Protein AF-A0A527ICE9-F1 (afdb_monomer)

Foldseek 3Di:
DVVVVVVVVVVVVVVVVVVVLVVVCVVCVVVPADPLLVLLVVVCVVPPPDDLVVSCVVSVHDSVVSVVSVVD

Mean predicted aligned error: 4.77 Å

Nearest PDB structures (foldseek):
  3e6m-assembly3_E  TM=7.647E-01  e=5.434E-02  Ruegeria pomeroyi
  3e6m-assembly1_B  TM=7.917E-01  e=6.231E-02  Ruegeria pomeroyi
  2nyx-assembly2_D  TM=7.398E-01  e=4.426E-02  Mycobacterium tuberculosis H37Rv
  3e6m-assembly1_A  TM=7.705E-01  e=7.651E-02  Ruegeria pomeroyi
  5x80-assembly2_D  TM=6.723E-01  e=5.819E-02  Mycobacterium tuberculosis H37Rv

Solvent-accessible surface area (backbone atoms only — not comparable to full-atom values): 4279 Å² total; per-residue (Å²): 125,72,60,62,59,53,54,53,48,53,52,51,53,53,50,51,53,53,52,51,50,54,55,47,49,68,71,41,61,87,70,80,61,52,78,63,41,52,53,50,50,58,48,44,76,74,39,74,90,62,53,57,64,57,51,10,63,77,68,74,46,59,52,73,53,44,56,60,51,71,79,104

Rad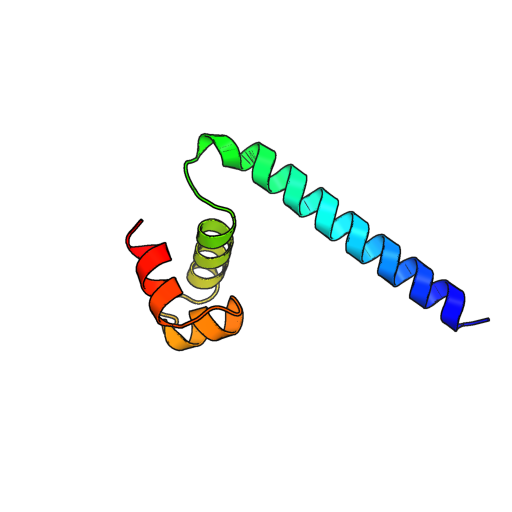ius of gyration: 15.94 Å; Cα contacts (8 Å, |Δi|>4): 28; chains: 1; bounding box: 40×22×41 Å

Sequence (72 aa):
MVSDGIDRLGFLIHDVQRLMRKRFEARASGLGLSSAQWRLLVRVAKEDGVAQARLAELLEIEPISVSRLVDR

Structure (mmCIF, N/CA/C/O backbone):
data_AF-A0A527ICE9-F1
#
_entry.id   AF-A0A527ICE9-F1
#
loop_
_atom_site.group_PDB
_atom_site.id
_atom_site.type_symbol
_atom_site.label_atom_id
_atom_site.label_alt_id
_atom_site.label_comp_id
_atom_site.labe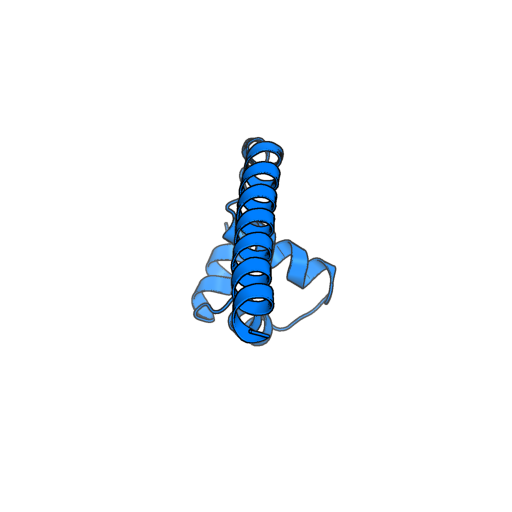l_asym_id
_atom_site.label_entity_id
_atom_site.label_seq_id
_atom_site.pdbx_PDB_ins_code
_atom_site.Cartn_x
_atom_site.Cartn_y
_atom_site.Cartn_z
_atom_site.occupancy
_atom_site.B_iso_or_equiv
_atom_site.auth_seq_id
_atom_site.auth_comp_id
_atom_site.auth_asym_id
_atom_site.auth_atom_id
_atom_site.pdbx_PDB_model_num
ATOM 1 N N . MET A 1 1 ? 25.356 3.252 -26.297 1.00 60.25 1 MET A N 1
ATOM 2 C CA . MET A 1 1 ? 24.201 3.016 -27.195 1.00 60.25 1 MET A CA 1
ATOM 3 C C . MET A 1 1 ? 23.153 2.061 -26.614 1.00 60.25 1 MET A C 1
ATOM 5 O O . MET A 1 1 ? 21.989 2.285 -26.888 1.00 60.25 1 MET A O 1
ATOM 9 N N . VAL A 1 2 ? 23.498 1.059 -25.787 1.00 62.03 2 VAL A N 1
ATOM 10 C CA . VAL A 1 2 ? 22.495 0.182 -25.124 1.00 62.03 2 VAL A CA 1
ATOM 11 C C . VAL A 1 2 ? 21.784 0.858 -23.932 1.00 62.03 2 VAL A C 1
ATOM 13 O O . VAL A 1 2 ? 20.605 0.604 -23.715 1.00 62.03 2 VAL A O 1
ATOM 16 N N . SER A 1 3 ? 22.466 1.754 -23.202 1.00 70.81 3 SER A N 1
ATOM 17 C CA . SER A 1 3 ? 21.899 2.451 -22.025 1.00 70.81 3 SER A CA 1
ATOM 18 C C . SER A 1 3 ? 20.661 3.289 -22.353 1.00 70.81 3 SER A C 1
ATOM 20 O O . SER A 1 3 ? 19.652 3.163 -21.677 1.00 70.81 3 SER A O 1
ATOM 22 N N . ASP A 1 4 ? 20.694 4.051 -23.451 1.00 80.31 4 ASP A N 1
ATOM 23 C CA . ASP A 1 4 ? 19.632 5.002 -23.819 1.00 80.31 4 ASP A CA 1
ATOM 24 C C . ASP A 1 4 ? 18.255 4.330 -24.004 1.00 80.31 4 ASP A C 1
ATOM 26 O O . ASP A 1 4 ? 17.218 4.848 -23.590 1.00 80.31 4 ASP A O 1
ATOM 30 N N . GLY A 1 5 ? 18.239 3.110 -24.553 1.00 86.00 5 GLY A N 1
ATOM 31 C CA . GLY A 1 5 ? 17.013 2.320 -24.679 1.00 86.00 5 GLY A CA 1
ATOM 32 C C . GLY A 1 5 ? 16.460 1.834 -23.334 1.00 86.00 5 GLY A C 1
ATOM 33 O O . GLY A 1 5 ? 15.243 1.831 -23.140 1.00 86.00 5 GLY A O 1
ATOM 34 N N . ILE A 1 6 ? 17.339 1.450 -22.402 1.00 91.56 6 ILE A N 1
ATOM 35 C CA . ILE A 1 6 ? 16.966 0.997 -21.051 1.00 91.56 6 ILE A CA 1
ATOM 36 C C . ILE A 1 6 ? 16.469 2.180 -20.216 1.00 91.56 6 ILE A C 1
ATOM 38 O O . ILE A 1 6 ? 15.437 2.066 -19.556 1.00 91.56 6 ILE A O 1
ATOM 42 N N . ASP A 1 7 ? 17.141 3.326 -20.308 1.00 91.19 7 ASP A N 1
ATOM 43 C CA . ASP A 1 7 ? 16.758 4.555 -19.614 1.00 91.19 7 ASP A CA 1
ATOM 44 C C . ASP A 1 7 ? 15.366 5.010 -20.075 1.00 91.19 7 ASP A C 1
ATOM 46 O O . ASP A 1 7 ? 14.460 5.216 -19.260 1.00 91.19 7 ASP A O 1
ATOM 50 N N . ARG A 1 8 ? 15.131 5.043 -21.396 1.00 94.12 8 ARG A N 1
ATOM 51 C CA . ARG A 1 8 ? 13.812 5.345 -21.973 1.00 94.12 8 ARG A CA 1
ATOM 52 C C . ARG A 1 8 ? 12.734 4.356 -21.526 1.00 94.12 8 ARG A C 1
ATOM 54 O O . ARG A 1 8 ? 11.614 4.775 -21.231 1.00 94.12 8 ARG A O 1
ATOM 61 N N . LEU A 1 9 ? 13.045 3.061 -21.472 1.00 95.31 9 LEU A N 1
ATOM 62 C CA . LEU A 1 9 ? 12.111 2.051 -20.973 1.00 95.31 9 LEU A CA 1
ATOM 63 C C . LEU A 1 9 ? 11.757 2.299 -19.500 1.00 95.31 9 LEU A C 1
ATOM 65 O O . LEU A 1 9 ? 10.581 2.234 -19.143 1.00 95.31 9 LEU A O 1
ATOM 69 N N . GLY A 1 10 ? 12.742 2.637 -18.664 1.00 95.44 10 GLY A N 1
ATOM 70 C CA . GLY A 1 10 ? 12.533 2.984 -17.258 1.00 95.44 10 GLY A CA 1
ATOM 71 C C . GLY A 1 10 ? 11.558 4.152 -17.082 1.00 95.44 10 GLY A C 1
ATOM 72 O O . GLY A 1 10 ? 10.606 4.051 -16.304 1.00 95.44 10 GLY A O 1
ATOM 73 N N . PHE A 1 11 ? 11.723 5.221 -17.871 1.00 95.62 11 PHE A N 1
ATOM 74 C CA . PHE A 1 11 ? 10.792 6.355 -17.870 1.00 95.62 11 PHE A CA 1
ATOM 75 C C . PHE A 1 11 ? 9.371 5.949 -18.275 1.00 95.62 11 PHE A C 1
ATOM 77 O O . PHE A 1 11 ? 8.410 6.321 -17.600 1.00 95.62 11 PHE A O 1
ATOM 84 N N . LEU A 1 12 ? 9.227 5.139 -19.328 1.00 97.56 12 LEU A N 1
ATOM 85 C CA . LEU A 1 12 ? 7.916 4.667 -19.779 1.00 97.56 12 LEU A CA 1
ATOM 86 C C . LEU A 1 12 ? 7.224 3.792 -18.725 1.00 97.56 12 LEU A C 1
ATOM 88 O O . LEU A 1 12 ? 6.026 3.955 -18.494 1.00 97.56 12 LEU A O 1
ATOM 92 N N . ILE A 1 13 ? 7.957 2.902 -18.049 1.00 98.12 13 ILE A N 1
ATOM 93 C CA . ILE A 1 13 ? 7.413 2.080 -16.956 1.00 98.12 13 ILE A CA 1
ATOM 94 C C . ILE A 1 13 ? 6.923 2.972 -15.812 1.00 98.12 13 ILE A C 1
ATOM 96 O O . ILE A 1 13 ? 5.808 2.784 -15.316 1.00 98.12 13 ILE A O 1
ATOM 100 N N . HIS A 1 14 ? 7.719 3.966 -15.415 1.00 96.50 14 HIS A N 1
ATOM 101 C CA . HIS A 1 14 ? 7.333 4.909 -14.370 1.00 96.50 14 HIS A CA 1
ATOM 102 C C . HIS A 1 14 ? 6.069 5.703 -14.749 1.00 96.50 14 HIS A C 1
ATOM 104 O O . HIS A 1 14 ? 5.155 5.857 -13.932 1.00 96.50 14 HIS A O 1
ATOM 110 N N . ASP A 1 15 ? 5.968 6.159 -15.998 1.00 97.69 15 ASP A N 1
ATOM 111 C CA . ASP A 1 15 ? 4.785 6.865 -16.489 1.00 97.69 15 ASP A CA 1
ATOM 112 C C . ASP A 1 15 ? 3.538 5.984 -16.525 1.00 97.69 15 ASP A C 1
ATOM 114 O O . ASP A 1 15 ? 2.471 6.408 -16.067 1.00 97.69 15 ASP A O 1
ATOM 118 N N . VAL A 1 16 ? 3.663 4.742 -16.997 1.00 98.06 16 VAL A N 1
ATOM 119 C CA . VAL A 1 16 ? 2.563 3.771 -16.975 1.00 98.06 16 VAL A CA 1
ATOM 120 C C . VAL A 1 16 ? 2.112 3.518 -15.537 1.00 98.06 16 VAL A C 1
ATOM 122 O O . VAL A 1 16 ? 0.917 3.616 -15.255 1.00 98.06 16 VAL A O 1
ATOM 125 N N . GLN A 1 17 ? 3.041 3.294 -14.600 1.00 96.06 17 GLN A N 1
ATOM 126 C CA . GLN A 1 17 ? 2.724 3.128 -13.177 1.00 96.06 17 GLN A CA 1
ATOM 127 C C . GLN A 1 17 ? 1.937 4.329 -12.631 1.00 96.06 17 GLN A C 1
ATOM 129 O O . GLN A 1 17 ? 0.916 4.160 -11.954 1.00 96.06 17 GLN A O 1
ATOM 134 N N . ARG A 1 18 ? 2.391 5.552 -12.923 1.00 95.81 18 ARG A N 1
ATOM 135 C CA . ARG A 1 18 ? 1.739 6.790 -12.476 1.00 95.81 18 ARG A CA 1
ATOM 136 C C . ARG A 1 18 ? 0.326 6.926 -13.047 1.00 95.81 18 ARG A C 1
ATOM 138 O O . ARG A 1 18 ? -0.602 7.267 -12.310 1.00 95.81 18 ARG A O 1
ATOM 145 N N . LEU A 1 19 ? 0.139 6.641 -14.336 1.00 97.56 19 LEU A N 1
ATOM 146 C CA . LEU A 1 19 ? -1.172 6.691 -14.990 1.00 97.56 19 LEU A CA 1
ATOM 147 C C . LEU A 1 19 ? -2.125 5.617 -14.451 1.00 97.56 19 LEU A C 1
ATOM 149 O O . LEU A 1 19 ? -3.297 5.912 -14.205 1.00 97.56 19 LEU A O 1
ATOM 153 N N . MET A 1 20 ? -1.626 4.403 -14.208 1.00 95.88 20 MET A N 1
ATOM 154 C CA . MET A 1 20 ? -2.398 3.330 -13.579 1.00 95.88 20 MET A CA 1
ATOM 155 C C . MET A 1 20 ? -2.864 3.727 -12.178 1.00 95.88 20 MET A C 1
ATOM 157 O O . MET A 1 20 ? -4.050 3.589 -11.879 1.00 95.88 20 MET A O 1
ATOM 161 N N . ARG A 1 21 ? -1.971 4.290 -11.351 1.00 90.56 21 ARG A N 1
ATOM 162 C CA . ARG A 1 21 ? -2.316 4.792 -10.011 1.00 90.56 21 ARG A CA 1
ATOM 163 C C . ARG A 1 21 ? -3.418 5.847 -10.076 1.00 90.56 21 ARG A C 1
ATOM 165 O O . ARG A 1 21 ? -4.441 5.683 -9.420 1.00 90.56 21 ARG A O 1
ATOM 172 N N . LYS A 1 22 ? -3.259 6.870 -10.923 1.00 92.69 22 LYS A N 1
ATOM 173 C CA . LYS A 1 22 ? -4.257 7.941 -11.082 1.00 92.69 22 LYS A CA 1
ATOM 174 C C . LYS A 1 22 ? -5.623 7.396 -11.506 1.00 92.69 22 LYS A C 1
ATOM 176 O O . LYS A 1 22 ? -6.651 7.822 -10.987 1.00 92.69 22 LYS A O 1
ATOM 181 N N . ARG A 1 23 ? -5.654 6.453 -12.455 1.00 94.56 23 ARG A N 1
ATOM 182 C CA . ARG A 1 23 ? -6.908 5.858 -12.942 1.00 94.56 23 ARG A CA 1
ATOM 183 C C . ARG A 1 23 ? -7.575 4.977 -11.889 1.00 94.56 23 ARG A C 1
ATOM 185 O O . ARG A 1 23 ? -8.799 4.975 -11.800 1.00 94.56 23 ARG A O 1
ATOM 192 N N . PHE A 1 24 ? -6.788 4.243 -11.109 1.00 91.75 24 PHE A N 1
ATOM 193 C CA . PHE A 1 24 ? -7.293 3.465 -9.985 1.00 91.75 24 PHE A CA 1
ATOM 194 C C . PHE A 1 24 ? -7.912 4.377 -8.920 1.00 91.75 24 PHE A C 1
ATOM 196 O O . PHE A 1 24 ? -9.073 4.192 -8.569 1.00 91.75 24 PHE A O 1
ATOM 203 N N . GLU A 1 25 ? -7.188 5.410 -8.485 1.00 89.56 25 GLU A N 1
ATOM 204 C CA . GLU A 1 25 ? -7.667 6.377 -7.489 1.00 89.56 25 GLU A CA 1
ATOM 205 C C . GLU A 1 25 ? -8.944 7.089 -7.952 1.00 89.56 25 GLU A C 1
ATOM 207 O O . GLU A 1 25 ? -9.894 7.203 -7.186 1.00 89.56 25 GLU A O 1
ATOM 212 N N . ALA A 1 26 ? -9.027 7.480 -9.227 1.00 91.69 26 ALA A N 1
ATOM 213 C CA . ALA A 1 26 ? -10.234 8.089 -9.784 1.00 91.69 26 ALA A CA 1
ATOM 214 C C . ALA A 1 26 ? -11.455 7.151 -9.758 1.00 91.69 26 ALA A C 1
ATOM 216 O O . ALA A 1 26 ? -12.571 7.613 -9.544 1.00 91.69 26 ALA 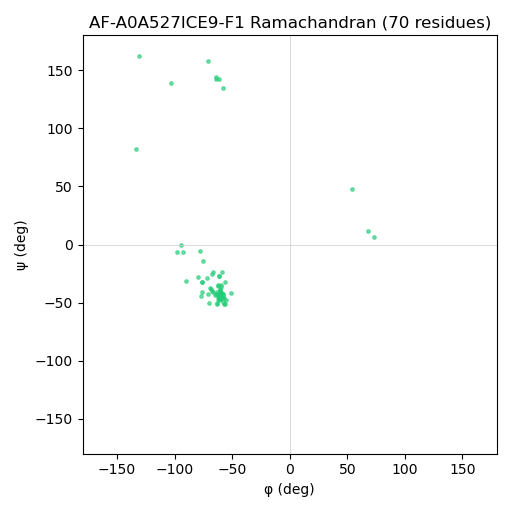A O 1
ATOM 217 N N . ARG A 1 27 ? -11.259 5.842 -9.970 1.00 91.62 27 ARG A N 1
ATOM 218 C CA . ARG A 1 27 ? -12.339 4.840 -9.894 1.00 91.62 27 ARG A CA 1
ATOM 219 C C . ARG A 1 27 ? -12.727 4.508 -8.457 1.00 91.62 27 ARG A C 1
ATOM 221 O O . ARG A 1 27 ? -13.877 4.167 -8.209 1.00 91.62 27 ARG A O 1
ATOM 228 N N . ALA A 1 28 ? -11.766 4.565 -7.541 1.00 89.62 28 ALA A N 1
ATOM 229 C CA . ALA A 1 28 ? -11.946 4.184 -6.149 1.00 89.62 28 ALA A CA 1
ATOM 230 C C . ALA A 1 28 ? -12.331 5.358 -5.233 1.00 89.62 28 ALA A C 1
ATOM 232 O O . ALA A 1 28 ? -12.647 5.132 -4.068 1.00 89.62 28 ALA A O 1
ATOM 233 N N . SER A 1 29 ? -12.329 6.597 -5.735 1.00 86.38 29 SER A N 1
ATOM 234 C CA . SER A 1 29 ? -12.586 7.815 -4.951 1.00 86.38 29 SER A CA 1
ATOM 235 C C . SER A 1 29 ? -13.927 7.799 -4.211 1.00 86.38 29 SER A C 1
ATOM 237 O O . SER A 1 29 ? -14.020 8.319 -3.104 1.00 86.38 29 SER A O 1
ATOM 239 N N . GLY A 1 30 ? -14.949 7.152 -4.778 1.00 91.69 30 GLY A N 1
ATOM 240 C CA . GLY A 1 30 ? -16.267 7.006 -4.153 1.00 91.69 30 GLY A CA 1
ATOM 241 C C . GLY A 1 30 ? -16.355 5.939 -3.057 1.00 91.69 30 GLY A C 1
ATOM 242 O O . GLY A 1 30 ? -17.401 5.812 -2.434 1.00 91.69 30 GLY A O 1
ATOM 243 N N . LEU A 1 31 ? -15.293 5.161 -2.823 1.00 92.19 31 LEU A N 1
ATOM 244 C CA . LEU A 1 31 ? -15.301 4.030 -1.886 1.00 92.19 31 LEU A CA 1
ATOM 245 C C . LEU A 1 31 ? -14.795 4.399 -0.483 1.00 92.19 31 LEU A C 1
ATOM 247 O O . LEU A 1 31 ? -14.748 3.540 0.388 1.00 92.19 31 LEU A O 1
ATOM 251 N N . GLY A 1 32 ? -14.397 5.655 -0.256 1.00 89.81 32 GLY A N 1
ATOM 252 C CA . GLY A 1 32 ? -14.013 6.153 1.072 1.00 89.81 32 GLY A CA 1
ATOM 253 C C . GLY A 1 32 ? -12.660 5.658 1.600 1.00 89.81 32 GLY A C 1
ATOM 254 O O . GLY A 1 32 ? -12.309 5.961 2.735 1.00 89.81 32 GLY A O 1
ATOM 255 N N . LEU A 1 33 ? -11.880 4.935 0.792 1.00 92.00 33 LEU A N 1
ATOM 256 C CA . LEU A 1 33 ? -10.581 4.387 1.188 1.00 92.00 33 LEU A CA 1
ATOM 257 C C . LEU A 1 33 ? -9.412 5.193 0.615 1.00 92.00 33 LEU A C 1
ATOM 259 O O . LEU A 1 33 ? -9.389 5.558 -0.562 1.00 92.00 33 LEU A O 1
ATOM 263 N N . SER A 1 34 ? -8.386 5.399 1.439 1.00 90.81 34 SER A 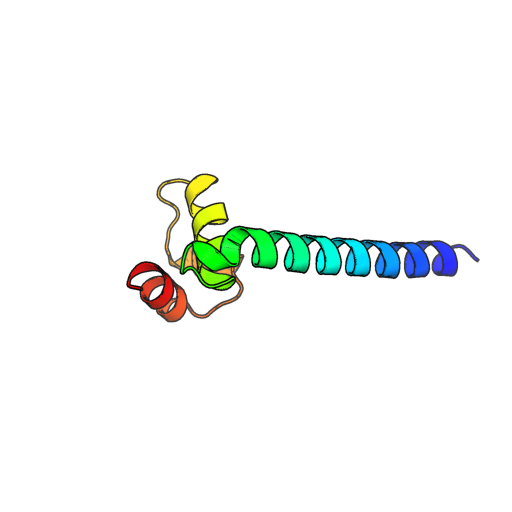N 1
ATOM 264 C CA . SER A 1 34 ? -7.114 5.998 1.031 1.00 90.81 34 SER A CA 1
ATOM 265 C C . SER A 1 34 ? -6.282 5.056 0.152 1.00 90.81 34 SER A C 1
ATOM 267 O O . SER A 1 34 ? -6.384 3.829 0.232 1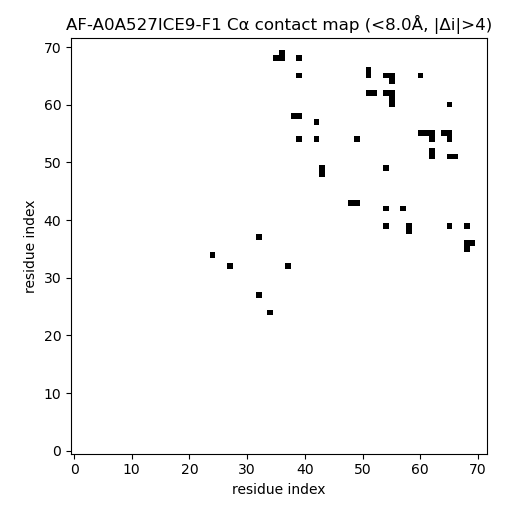.00 90.81 34 SER A O 1
ATOM 269 N N . SER A 1 35 ? -5.350 5.608 -0.633 1.00 88.31 35 SER A N 1
ATOM 270 C CA . SER A 1 35 ? -4.419 4.803 -1.440 1.00 88.31 35 SER A CA 1
ATOM 271 C C . SER A 1 35 ? -3.561 3.842 -0.601 1.00 88.31 35 SER A C 1
ATOM 273 O O . SER A 1 35 ? -3.049 2.862 -1.141 1.00 88.31 35 SER A O 1
ATOM 275 N N . ALA A 1 36 ? -3.359 4.115 0.695 1.00 92.19 36 ALA A N 1
ATOM 276 C CA . ALA A 1 36 ? -2.642 3.229 1.613 1.00 92.19 36 ALA A CA 1
ATOM 277 C C . ALA A 1 36 ? -3.513 2.042 2.056 1.00 92.19 36 ALA A C 1
ATOM 279 O O . ALA A 1 36 ? -3.050 0.905 1.984 1.00 92.19 36 ALA A O 1
ATOM 280 N N . GLN A 1 37 ? -4.782 2.285 2.405 1.00 94.44 37 GLN A N 1
ATOM 281 C CA . GLN A 1 37 ? -5.759 1.227 2.704 1.00 94.44 37 GLN A CA 1
ATOM 282 C C . GLN A 1 37 ? -5.979 0.308 1.496 1.00 94.44 37 GLN A C 1
ATOM 284 O O . GLN A 1 37 ? -6.013 -0.908 1.643 1.00 94.44 37 GLN A O 1
ATOM 289 N N . TRP A 1 38 ? -6.018 0.852 0.277 1.00 93.69 38 TRP A N 1
ATOM 290 C CA . TRP A 1 38 ? -6.093 0.021 -0.928 1.00 93.69 38 TRP A CA 1
ATOM 291 C C . TRP A 1 38 ? -4.897 -0.911 -1.099 1.00 93.69 38 TRP A C 1
ATOM 293 O O . TRP A 1 38 ? -5.067 -2.081 -1.440 1.00 93.69 38 TRP A O 1
ATOM 303 N N . ARG A 1 39 ? -3.679 -0.413 -0.855 1.00 92.94 39 ARG A N 1
ATOM 304 C CA . ARG A 1 39 ? -2.482 -1.262 -0.913 1.00 92.94 39 ARG A CA 1
ATO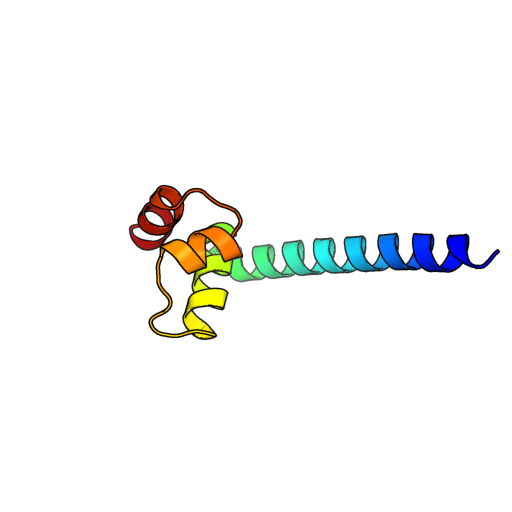M 305 C C . ARG A 1 39 ? -2.527 -2.342 0.162 1.00 92.94 39 ARG A C 1
ATOM 307 O O . ARG A 1 39 ? -2.214 -3.484 -0.154 1.00 92.94 39 ARG A O 1
ATOM 314 N N . LEU A 1 40 ? -2.945 -1.994 1.379 1.00 95.19 40 LEU A N 1
ATOM 315 C CA . LEU A 1 40 ? -3.152 -2.941 2.474 1.00 95.19 40 LEU A CA 1
ATOM 316 C C . LEU A 1 40 ? -4.132 -4.054 2.070 1.00 95.19 40 LEU A C 1
ATOM 318 O O . LEU A 1 40 ? -3.771 -5.226 2.149 1.00 95.19 40 LEU A O 1
ATOM 322 N N . LEU A 1 41 ? -5.312 -3.702 1.548 1.00 94.12 41 LEU A N 1
ATOM 323 C CA . LEU A 1 41 ? -6.324 -4.667 1.100 1.00 94.12 41 LEU A CA 1
ATOM 324 C C . LEU A 1 41 ? -5.792 -5.617 0.027 1.00 94.12 41 LEU A C 1
ATOM 326 O O . LEU A 1 41 ? -6.022 -6.817 0.105 1.00 94.12 41 LEU A O 1
ATOM 330 N N . VAL A 1 42 ? -5.040 -5.107 -0.954 1.00 93.62 42 VAL A N 1
ATOM 331 C CA . VAL A 1 42 ? -4.431 -5.954 -1.991 1.00 93.62 42 VAL A CA 1
ATOM 332 C C . VAL A 1 42 ? -3.434 -6.950 -1.396 1.00 93.62 42 VAL A C 1
ATOM 334 O O . VAL A 1 42 ? -3.326 -8.059 -1.913 1.00 93.62 42 VAL A O 1
ATOM 337 N N . ARG A 1 43 ? -2.691 -6.583 -0.342 1.00 95.44 43 ARG A N 1
ATOM 338 C CA . ARG A 1 43 ? -1.776 -7.519 0.330 1.00 95.44 43 ARG A CA 1
ATOM 339 C C . ARG A 1 43 ? -2.542 -8.594 1.088 1.00 95.44 43 ARG A C 1
ATOM 341 O O . ARG A 1 43 ? -2.285 -9.767 0.855 1.00 95.44 43 ARG A O 1
ATOM 348 N N . VAL A 1 44 ? -3.515 -8.199 1.906 1.00 94.81 44 VAL A N 1
ATOM 349 C CA . VAL A 1 44 ? -4.342 -9.136 2.685 1.00 94.81 44 VAL A CA 1
ATOM 350 C C . VAL A 1 44 ? -5.116 -10.089 1.769 1.00 94.81 44 VAL A C 1
ATOM 352 O O . VAL A 1 44 ? -5.158 -11.283 2.020 1.00 94.81 44 VAL A O 1
ATOM 355 N N . ALA A 1 45 ? -5.654 -9.601 0.648 1.00 94.38 45 ALA A N 1
ATOM 356 C CA . ALA A 1 45 ? -6.368 -10.443 -0.313 1.00 94.38 45 ALA A CA 1
ATOM 357 C C . ALA A 1 45 ? -5.471 -11.469 -1.032 1.00 94.38 45 ALA A C 1
ATOM 359 O O . ALA A 1 45 ? -5.976 -12.466 -1.544 1.00 94.38 45 ALA A O 1
ATOM 360 N N . LYS A 1 46 ? -4.158 -11.218 -1.127 1.00 94.19 46 LYS A N 1
ATOM 361 C CA . LYS A 1 46 ? -3.193 -12.145 -1.743 1.00 94.19 46 LYS A CA 1
ATOM 362 C C . LYS A 1 46 ? -2.601 -13.132 -0.744 1.00 94.19 46 LYS A C 1
ATOM 364 O O . LYS A 1 46 ? -2.237 -14.236 -1.134 1.00 94.19 46 LYS A O 1
ATOM 369 N N . GLU A 1 47 ? -2.469 -12.710 0.506 1.00 93.06 47 GLU A N 1
ATOM 370 C CA . GLU A 1 47 ? -1.841 -13.457 1.590 1.00 93.06 47 GLU A CA 1
ATOM 371 C C . GLU A 1 47 ? -2.760 -13.368 2.814 1.00 93.06 47 GLU A C 1
ATOM 373 O O . GLU A 1 47 ? -2.579 -12.515 3.684 1.00 93.06 47 GLU A O 1
ATOM 378 N N . ASP A 1 48 ? -3.787 -14.219 2.857 1.00 87.75 48 ASP A N 1
ATOM 379 C CA . ASP A 1 48 ? -4.712 -14.241 3.991 1.00 87.75 48 ASP A CA 1
ATOM 380 C C . ASP A 1 48 ? -3.984 -14.654 5.282 1.00 87.75 48 ASP A C 1
ATOM 382 O O . ASP A 1 48 ? -3.072 -15.484 5.267 1.00 87.75 48 ASP A O 1
ATOM 386 N N . GLY A 1 49 ? -4.351 -14.037 6.405 1.00 89.00 49 GLY A N 1
ATOM 387 C CA . GLY A 1 49 ? -3.687 -14.250 7.695 1.00 89.00 49 GLY A CA 1
ATOM 388 C C . GLY A 1 49 ? -2.247 -13.719 7.794 1.00 89.00 49 GLY A C 1
ATOM 389 O O . GLY A 1 49 ? -1.546 -14.042 8.755 1.00 89.00 49 GLY A O 1
ATOM 390 N N . VAL A 1 50 ? -1.782 -12.906 6.836 1.00 94.00 50 VAL A N 1
ATOM 391 C CA . VAL A 1 50 ? -0.443 -12.295 6.876 1.00 94.00 50 VAL A CA 1
ATOM 392 C C . VAL A 1 50 ? -0.234 -11.451 8.140 1.00 94.00 50 VAL A C 1
ATOM 394 O O . VAL A 1 50 ? -1.070 -10.636 8.535 1.00 94.00 50 VAL A O 1
ATOM 397 N N . ALA A 1 51 ? 0.924 -11.622 8.782 1.00 94.81 51 ALA A N 1
ATOM 398 C CA . ALA A 1 51 ? 1.273 -10.877 9.986 1.00 94.81 51 ALA A CA 1
ATOM 399 C C . ALA A 1 51 ? 1.394 -9.365 9.713 1.00 94.81 51 ALA A C 1
ATOM 401 O O . ALA A 1 51 ? 1.941 -8.945 8.690 1.00 94.81 51 ALA A O 1
ATOM 402 N N . GLN A 1 52 ? 0.980 -8.525 10.670 1.00 94.50 52 GLN A N 1
ATOM 403 C CA . GLN A 1 52 ? 1.071 -7.061 10.532 1.00 94.50 52 GLN A CA 1
ATOM 404 C C . GLN A 1 52 ? 2.508 -6.561 10.324 1.00 94.50 52 GLN A C 1
ATOM 406 O O . GLN A 1 52 ? 2.716 -5.632 9.550 1.00 94.50 52 GLN A O 1
ATOM 411 N N . ALA A 1 53 ? 3.508 -7.203 10.940 1.00 95.38 53 ALA A N 1
ATOM 412 C CA . ALA A 1 53 ? 4.918 -6.887 10.697 1.00 95.38 53 ALA A CA 1
ATOM 413 C C . ALA A 1 53 ? 5.304 -7.099 9.223 1.00 95.38 53 ALA A C 1
ATOM 415 O O . ALA A 1 53 ? 5.939 -6.244 8.612 1.00 95.38 53 ALA A O 1
ATOM 416 N N . ARG A 1 54 ? 4.824 -8.190 8.612 1.00 95.44 54 ARG A N 1
ATOM 417 C CA . ARG A 1 54 ? 5.047 -8.462 7.192 1.00 95.44 54 ARG A CA 1
ATOM 418 C C . ARG A 1 54 ? 4.324 -7.451 6.304 1.00 95.44 54 ARG A C 1
ATOM 420 O O . ARG A 1 54 ? 4.885 -6.989 5.316 1.00 95.44 54 ARG A O 1
ATOM 427 N N . LEU A 1 55 ? 3.101 -7.060 6.660 1.00 96.50 55 LEU A N 1
ATOM 428 C CA . LEU A 1 55 ? 2.392 -5.983 5.962 1.00 96.50 55 LEU A CA 1
ATOM 429 C C . LEU A 1 55 ? 3.157 -4.657 6.031 1.00 96.50 55 LEU A C 1
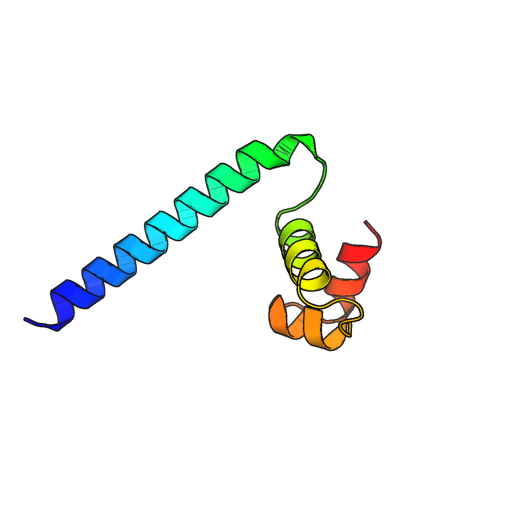ATOM 431 O O . LEU A 1 55 ? 3.202 -3.944 5.034 1.00 96.50 55 LEU A O 1
ATOM 435 N N . ALA A 1 56 ? 3.774 -4.348 7.171 1.00 97.12 56 ALA A N 1
ATOM 436 C CA . ALA A 1 56 ? 4.568 -3.140 7.366 1.00 97.12 56 ALA A CA 1
ATOM 437 C C . ALA A 1 56 ? 5.781 -3.109 6.423 1.00 97.12 56 ALA A C 1
ATOM 439 O O . ALA A 1 56 ? 5.968 -2.131 5.703 1.00 97.12 56 ALA A O 1
ATOM 440 N N . GLU A 1 57 ? 6.524 -4.219 6.335 1.00 96.56 57 GLU A N 1
ATOM 441 C CA . GLU A 1 57 ? 7.626 -4.391 5.376 1.00 96.56 57 GLU A CA 1
ATOM 442 C C . GLU A 1 57 ? 7.151 -4.223 3.928 1.00 96.56 57 GLU A C 1
ATOM 444 O O . GLU A 1 57 ? 7.724 -3.463 3.154 1.00 96.56 57 GLU A O 1
ATOM 449 N N . LEU A 1 58 ? 6.071 -4.915 3.554 1.00 95.12 58 LEU A N 1
ATOM 450 C CA . LEU A 1 58 ? 5.542 -4.918 2.189 1.00 95.12 58 LEU A CA 1
ATOM 451 C C . LEU A 1 58 ? 4.967 -3.564 1.750 1.00 95.12 58 LEU A C 1
ATOM 453 O O . LEU A 1 58 ? 4.838 -3.306 0.547 1.00 95.12 58 LEU A O 1
ATOM 457 N N . LEU A 1 59 ? 4.528 -2.749 2.706 1.00 95.56 59 LEU A N 1
ATOM 458 C CA . LEU A 1 59 ? 3.987 -1.413 2.477 1.00 95.56 59 LEU A CA 1
ATOM 459 C C . LEU A 1 59 ? 5.022 -0.311 2.702 1.00 95.56 59 LEU A C 1
ATOM 461 O O . LEU A 1 59 ? 4.701 0.838 2.401 1.00 95.56 59 LEU A O 1
ATOM 465 N N . GLU A 1 60 ? 6.213 -0.662 3.193 1.00 96.75 60 GLU A N 1
ATOM 466 C CA . GLU A 1 60 ? 7.294 0.259 3.557 1.00 96.75 60 GLU A CA 1
ATOM 467 C C . GLU A 1 60 ? 6.818 1.340 4.541 1.00 96.75 60 GLU A C 1
ATOM 469 O O . GLU A 1 60 ? 7.026 2.539 4.353 1.00 96.75 60 GLU A O 1
ATOM 474 N N . ILE A 1 61 ? 6.118 0.907 5.591 1.00 96.50 61 ILE A N 1
ATOM 475 C CA . ILE A 1 61 ? 5.612 1.774 6.660 1.00 96.50 61 ILE A CA 1
ATOM 476 C C . ILE A 1 61 ? 5.965 1.205 8.028 1.00 96.50 61 ILE A C 1
ATOM 478 O O . ILE A 1 61 ? 6.217 0.015 8.180 1.00 96.50 61 ILE A O 1
ATOM 482 N N . GLU A 1 62 ? 5.901 2.055 9.048 1.00 96.75 62 GLU A N 1
ATOM 483 C CA . GLU A 1 62 ? 6.060 1.620 10.435 1.00 96.75 62 GLU A CA 1
ATOM 484 C C . GLU A 1 62 ? 4.967 0.615 10.845 1.00 96.75 62 GLU A C 1
ATOM 486 O O . GLU A 1 62 ? 3.799 0.838 10.503 1.00 96.75 62 GLU A O 1
ATOM 491 N N . PRO A 1 63 ? 5.275 -0.422 11.650 1.00 94.25 63 PRO A N 1
ATOM 492 C CA . PRO A 1 63 ? 4.295 -1.419 12.090 1.00 94.25 63 PRO A CA 1
ATOM 493 C C . PRO A 1 63 ? 3.024 -0.822 12.703 1.00 94.25 63 PRO A C 1
ATOM 495 O O . PRO A 1 63 ? 1.917 -1.225 12.350 1.00 94.25 63 PRO A O 1
ATOM 498 N N . ILE A 1 64 ? 3.158 0.217 13.535 1.00 95.50 64 ILE A N 1
ATOM 499 C CA . ILE A 1 64 ? 2.010 0.916 14.139 1.00 95.50 64 ILE A CA 1
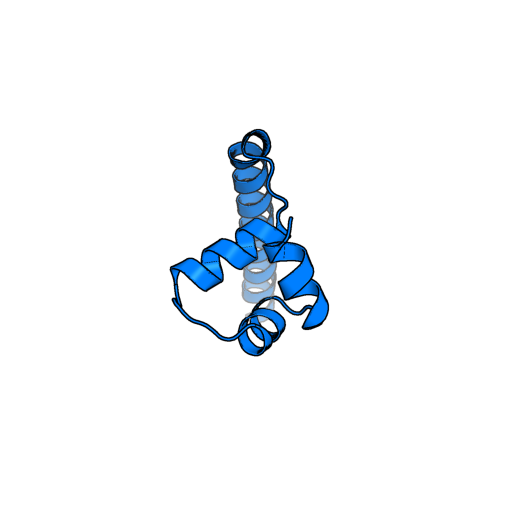ATOM 500 C C . ILE A 1 64 ? 1.081 1.555 13.093 1.00 95.50 64 ILE A C 1
ATOM 502 O O . ILE A 1 64 ? -0.113 1.736 13.328 1.00 95.50 64 ILE A O 1
ATOM 506 N N . SER A 1 65 ? 1.613 1.904 11.921 1.00 97.25 65 SER A N 1
ATOM 507 C CA . SER A 1 65 ? 0.830 2.478 10.829 1.00 97.25 65 SER A CA 1
ATOM 508 C C . SER A 1 65 ? -0.076 1.442 10.173 1.00 97.25 65 SER A C 1
ATOM 510 O O . SER A 1 65 ? -1.140 1.821 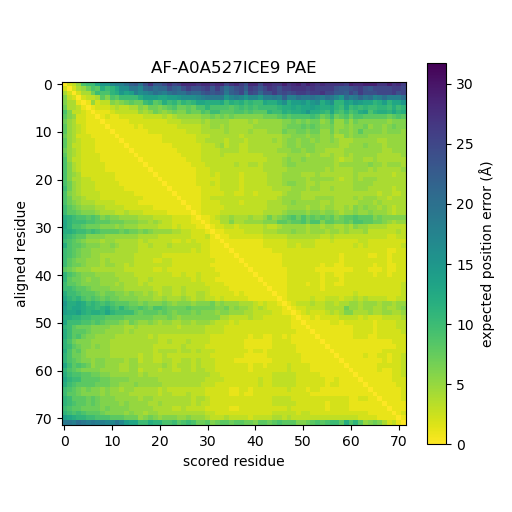9.697 1.00 97.25 65 SER A O 1
ATOM 512 N N . VAL A 1 66 ? 0.290 0.154 10.184 1.00 96.81 66 VAL A N 1
ATOM 513 C CA . VAL A 1 66 ? -0.579 -0.922 9.681 1.00 96.81 66 VAL A CA 1
ATOM 514 C C . VAL A 1 66 ? -1.844 -1.006 10.525 1.00 96.81 66 VAL A C 1
ATOM 516 O O . VAL A 1 66 ? -2.935 -0.952 9.966 1.00 96.81 66 VAL A O 1
ATOM 519 N N . SER A 1 67 ? -1.717 -1.053 11.856 1.00 95.38 67 SER A N 1
ATOM 520 C CA . SER A 1 67 ? -2.875 -1.109 12.759 1.00 95.38 67 SER A CA 1
ATOM 521 C C . SER A 1 67 ? -3.799 0.094 12.537 1.00 95.38 67 SER A C 1
ATOM 523 O O . SER A 1 67 ? -4.983 -0.074 12.278 1.00 95.38 67 SER A O 1
ATOM 525 N N . ARG A 1 68 ? -3.238 1.309 12.449 1.00 95.69 68 ARG A N 1
ATOM 526 C CA . ARG A 1 68 ? -4.016 2.528 12.148 1.00 95.69 68 ARG A CA 1
ATOM 527 C C . ARG A 1 68 ? -4.711 2.513 10.783 1.00 95.69 68 ARG A C 1
ATOM 529 O O . ARG A 1 68 ? -5.674 3.251 10.607 1.00 95.69 68 ARG A O 1
ATOM 536 N N . LEU A 1 69 ? -4.186 1.785 9.796 1.00 95.50 69 LEU A N 1
ATOM 537 C CA . LEU A 1 69 ? -4.826 1.637 8.486 1.00 95.50 69 LEU A CA 1
ATOM 538 C C . LEU A 1 69 ? -5.955 0.601 8.510 1.00 95.50 69 LEU A C 1
ATOM 540 O O . LEU A 1 69 ? -6.866 0.731 7.704 1.00 95.50 69 LEU A O 1
ATOM 544 N N . VAL A 1 70 ? -5.880 -0.401 9.392 1.00 92.25 70 VAL A N 1
ATOM 545 C CA . VAL A 1 70 ? -6.935 -1.408 9.604 1.00 92.25 70 VAL A CA 1
ATOM 546 C C . VAL A 1 70 ? -8.100 -0.824 10.405 1.00 92.25 70 VAL A C 1
ATOM 548 O O . VAL A 1 70 ? -9.249 -1.097 10.085 1.00 92.25 70 VAL A O 1
ATOM 551 N N . ASP A 1 71 ? -7.804 -0.015 11.424 1.00 91.25 71 ASP A N 1
ATOM 552 C CA . ASP A 1 71 ? -8.813 0.522 12.350 1.00 91.25 71 ASP A CA 1
ATOM 553 C C . ASP A 1 71 ? -9.670 1.658 11.757 1.00 91.25 71 ASP A C 1
ATOM 555 O O . ASP A 1 71 ? -10.670 2.056 12.355 1.00 91.25 71 ASP A O 1
ATOM 559 N N . ARG A 1 72 ? -9.254 2.226 10.621 1.00 80.25 72 ARG A N 1
ATOM 560 C CA . ARG A 1 72 ? -9.956 3.300 9.903 1.00 80.25 72 ARG A CA 1
ATOM 561 C C . ARG A 1 72 ? -10.791 2.742 8.767 1.00 80.25 72 ARG A C 1
ATOM 563 O O . ARG A 1 72 ? -11.899 3.282 8.575 1.00 80.25 72 ARG A O 1
#

pLDDT: mean 92.26, std 6.87, range [60.25, 98.12]

Secondary structure (DSSP, 8-state):
-HHHHHHHHHHHHHHHHHHHHHHHHHHHGGGT--HHHHHHHHHHHHSTT--HHHHHHHHTS-HHHHHHHH--